Protein AF-A0A126Z740-F1 (afdb_monomer)

Mean predicted aligned error: 12.39 Å

Secondary structure (DSSP, 8-state):
--HHHHHHHHHHHHTSHHHHHHTT----HHHHHHHHH-HHHHHHHHHHHHHHTTPPPP----SS----------GGGGS---

Solvent-accessible surface area (backbone atoms only — not comparable to full-atom values): 5287 Å² total; per-residue (Å²): 142,64,74,71,55,56,55,52,50,51,59,56,32,52,75,39,71,72,43,21,53,75,71,71,47,92,71,54,72,66,57,41,51,53,38,72,71,33,65,69,59,40,54,50,52,51,51,54,52,31,56,76,68,72,44,78,78,79,84,71,85,57,94,69,74,83,76,72,77,61,77,80,73,58,78,69,73,73,77,70,69,129

Nearest PDB structures (foldseek):
  8dh9-assembly1_D  TM=4.192E-01  e=9.331E+00  Mus musculus

pLDDT: mean 75.29, std 17.66, range [39.56, 92.81]

Radius of gyration: 19.8 Å; Cα contacts (8 Å, |Δi|>4): 34; chains: 1; bounding box: 29×56×43 Å

Foldseek 3Di:
DPLVPLLVVLLVLLQDPVSCVVLVHDDDNVVSVVCSVDPVSSLVVSQVSCVVVVHDGRPPPPPPDPPPVPPCPPPVVVPPDD

Structure (mmCIF, N/CA/C/O backbone):
data_AF-A0A126Z740-F1
#
_entry.id   AF-A0A126Z740-F1
#
loop_
_atom_site.group_PDB
_atom_site.id
_atom_site.type_symbol
_atom_site.label_atom_id
_atom_site.label_alt_id
_atom_site.label_comp_id
_atom_site.label_asym_id
_atom_site.label_entity_id
_atom_site.label_seq_id
_atom_site.pdbx_PDB_ins_code
_atom_site.Cartn_x
_atom_site.Cartn_y
_atom_site.Cartn_z
_atom_site.occupancy
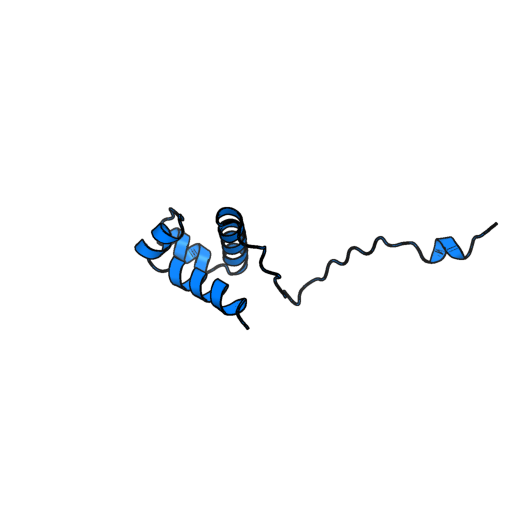_atom_site.B_iso_or_equiv
_atom_site.auth_seq_id
_atom_site.auth_comp_id
_atom_site.auth_asym_id
_atom_site.auth_atom_id
_atom_site.pdbx_PDB_model_num
ATOM 1 N N . MET A 1 1 ? -1.446 18.753 9.831 1.00 47.03 1 MET A N 1
ATOM 2 C CA . MET A 1 1 ? -0.368 17.742 9.934 1.00 47.03 1 MET A CA 1
ATOM 3 C C . MET A 1 1 ? -1.001 16.362 9.817 1.00 47.03 1 MET A C 1
ATOM 5 O O . MET A 1 1 ? -1.690 16.047 10.766 1.00 47.03 1 MET A O 1
ATOM 9 N N . THR A 1 2 ? -0.854 15.599 8.713 1.00 52.53 2 THR A N 1
ATOM 10 C CA . THR A 1 2 ? -1.146 14.125 8.681 1.00 52.53 2 THR A CA 1
ATOM 11 C C . THR A 1 2 ? -1.066 13.437 7.304 1.00 52.53 2 THR A C 1
ATOM 13 O O . THR A 1 2 ? -1.045 12.214 7.261 1.00 52.53 2 THR A O 1
ATOM 16 N N . LYS A 1 3 ? -0.980 14.143 6.165 1.00 55.12 3 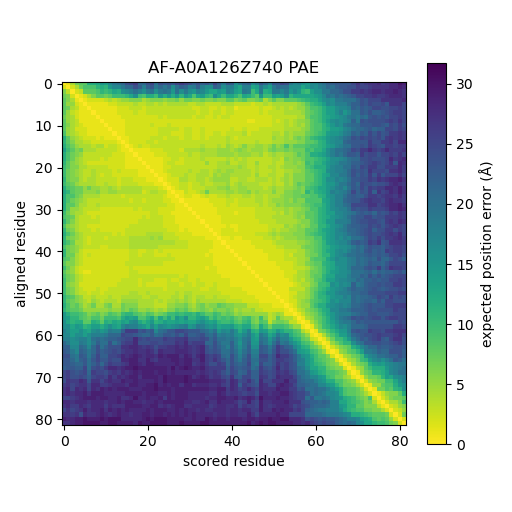LYS A N 1
ATOM 17 C CA . LYS A 1 3 ? -1.044 13.488 4.832 1.00 55.12 3 LYS A CA 1
ATOM 18 C C . LYS A 1 3 ? 0.197 12.646 4.480 1.00 55.12 3 LYS A C 1
ATOM 20 O O . LYS A 1 3 ? 0.054 11.552 3.941 1.00 55.12 3 LYS A O 1
ATOM 25 N N . SER A 1 4 ? 1.398 13.104 4.842 1.00 63.91 4 SER A N 1
ATOM 26 C CA . SER A 1 4 ? 2.647 12.354 4.613 1.00 63.91 4 SER A CA 1
ATOM 27 C C . SER A 1 4 ? 2.780 11.119 5.511 1.00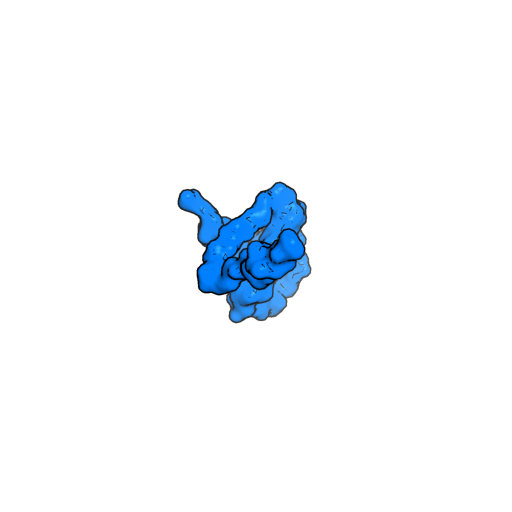 63.91 4 SER A C 1
ATOM 29 O O . SER A 1 4 ? 3.467 10.166 5.152 1.00 63.91 4 SER A O 1
ATOM 31 N N . PHE A 1 5 ? 2.098 11.107 6.661 1.00 78.00 5 PHE A N 1
ATOM 32 C CA . PHE A 1 5 ? 2.145 9.994 7.610 1.00 78.00 5 PHE A CA 1
ATOM 33 C C . PHE A 1 5 ? 1.346 8.782 7.116 1.00 78.00 5 PHE A C 1
ATOM 35 O O . PHE A 1 5 ? 1.812 7.653 7.237 1.00 78.00 5 PHE A O 1
ATOM 42 N N . GLU A 1 6 ? 0.176 8.999 6.506 1.00 83.31 6 GLU A N 1
ATOM 43 C CA . GLU A 1 6 ? -0.639 7.901 5.967 1.00 83.31 6 GLU A CA 1
ATOM 44 C C . GLU A 1 6 ? 0.046 7.182 4.801 1.00 83.31 6 GLU A C 1
ATOM 46 O O . GLU A 1 6 ? 0.073 5.953 4.767 1.00 83.31 6 GLU A O 1
ATOM 51 N N . PHE A 1 7 ? 0.672 7.933 3.888 1.00 84.88 7 PHE A N 1
ATOM 52 C CA . PHE A 1 7 ? 1.437 7.345 2.787 1.00 84.88 7 PHE A CA 1
ATOM 53 C C . PHE A 1 7 ? 2.658 6.563 3.293 1.00 84.88 7 PHE A C 1
ATOM 55 O O . PHE A 1 7 ? 2.898 5.435 2.861 1.00 84.88 7 PHE A O 1
ATOM 62 N N . ALA A 1 8 ? 3.401 7.115 4.259 1.00 86.69 8 ALA A N 1
ATOM 63 C CA . ALA A 1 8 ? 4.529 6.418 4.877 1.00 86.69 8 ALA A CA 1
ATOM 64 C C . ALA A 1 8 ? 4.088 5.130 5.595 1.00 86.69 8 ALA A C 1
ATOM 66 O O . ALA A 1 8 ? 4.740 4.091 5.467 1.00 86.69 8 ALA A O 1
ATOM 67 N N . ARG A 1 9 ? 2.949 5.170 6.296 1.00 87.75 9 ARG A N 1
ATOM 68 C CA . ARG A 1 9 ? 2.359 4.001 6.956 1.00 87.75 9 ARG A CA 1
ATOM 69 C C . ARG A 1 9 ? 1.940 2.935 5.946 1.00 87.75 9 ARG A C 1
ATOM 71 O O . ARG A 1 9 ? 2.276 1.770 6.139 1.00 87.75 9 ARG A O 1
ATOM 78 N N . PHE A 1 10 ? 1.279 3.324 4.858 1.00 88.94 10 PHE A N 1
ATOM 79 C CA . PHE A 1 10 ? 0.919 2.417 3.767 1.00 88.94 10 PHE A CA 1
ATOM 80 C C . PHE A 1 10 ? 2.159 1.737 3.166 1.00 88.94 10 PHE A C 1
ATOM 82 O O . PHE A 1 10 ? 2.207 0.511 3.047 1.00 88.94 10 PHE A O 1
ATOM 89 N N . ARG A 1 11 ? 3.212 2.516 2.883 1.00 90.94 11 ARG A N 1
ATOM 90 C CA . ARG A 1 11 ? 4.501 2.002 2.395 1.00 90.94 11 ARG A CA 1
ATOM 91 C C . ARG A 1 11 ? 5.123 0.997 3.367 1.00 90.94 11 ARG A C 1
ATOM 93 O O . ARG A 1 11 ? 5.630 -0.037 2.941 1.00 90.94 11 ARG A O 1
ATOM 100 N N . GLN A 1 12 ? 5.083 1.274 4.670 1.00 90.81 12 GLN A N 1
ATOM 101 C CA . GLN A 1 12 ? 5.590 0.351 5.686 1.00 90.81 12 GLN A CA 1
ATOM 102 C C . GLN A 1 12 ? 4.766 -0.942 5.732 1.00 90.81 12 GLN A C 1
ATOM 104 O O . GLN A 1 12 ? 5.341 -2.028 5.786 1.00 90.81 12 GLN A O 1
ATOM 109 N N . GLN A 1 13 ? 3.440 -0.830 5.638 1.00 90.81 13 GLN A N 1
ATOM 110 C CA . GLN A 1 13 ? 2.516 -1.962 5.655 1.00 90.81 13 GLN A CA 1
ATOM 111 C C . GLN A 1 13 ? 2.670 -2.887 4.440 1.00 90.81 13 GLN A C 1
ATOM 113 O O . GLN A 1 13 ? 2.494 -4.096 4.562 1.00 90.81 13 GLN A O 1
ATOM 118 N N . LEU A 1 14 ? 3.086 -2.366 3.284 1.00 89.94 14 LEU A N 1
ATOM 119 C CA . LEU A 1 14 ? 3.378 -3.200 2.115 1.00 89.94 14 LEU A CA 1
ATOM 120 C C . LEU A 1 14 ? 4.590 -4.125 2.304 1.00 89.94 14 LEU A C 1
ATOM 122 O O . LEU A 1 14 ? 4.677 -5.158 1.638 1.00 89.94 14 LEU A O 1
ATOM 126 N N . ARG A 1 15 ? 5.512 -3.813 3.226 1.00 88.69 15 ARG A N 1
ATOM 127 C CA . ARG A 1 15 ? 6.741 -4.602 3.418 1.00 88.69 15 ARG A CA 1
ATOM 128 C C . ARG A 1 15 ? 6.478 -5.998 3.970 1.00 88.69 15 ARG A C 1
ATOM 130 O O . ARG A 1 15 ? 7.221 -6.921 3.647 1.00 88.69 15 ARG A O 1
ATOM 137 N N . THR A 1 16 ? 5.431 -6.177 4.774 1.00 88.31 16 THR A N 1
ATOM 138 C CA . THR A 1 16 ? 5.162 -7.460 5.436 1.00 88.31 16 THR A CA 1
ATOM 139 C C . THR A 1 16 ? 3.875 -8.094 4.919 1.00 88.31 16 THR A C 1
ATOM 141 O O . THR A 1 16 ? 2.850 -7.435 4.756 1.00 88.31 16 THR A O 1
ATOM 144 N N . ARG A 1 17 ? 3.911 -9.408 4.674 1.00 85.06 17 ARG A N 1
ATOM 145 C CA . ARG A 1 17 ? 2.746 -10.183 4.221 1.00 85.06 17 ARG A CA 1
ATOM 146 C C . ARG A 1 17 ? 1.498 -10.015 5.107 1.00 85.06 17 ARG A C 1
ATOM 148 O O . ARG A 1 17 ? 0.444 -9.744 4.537 1.00 85.06 17 ARG A O 1
ATOM 155 N N . PRO A 1 18 ? 1.572 -10.122 6.451 1.00 87.19 18 PRO A N 1
ATOM 156 C CA . PRO A 1 18 ? 0.382 -9.953 7.287 1.00 87.19 18 PRO A CA 1
ATOM 157 C C . PRO A 1 18 ? -0.222 -8.548 7.165 1.00 87.19 18 PRO A C 1
ATOM 159 O O . PRO A 1 18 ? -1.439 -8.397 7.135 1.00 87.19 18 PRO A O 1
ATOM 162 N N . GLN A 1 19 ? 0.599 -7.507 7.023 1.00 89.75 19 GLN A N 1
ATOM 163 C CA . GLN A 1 19 ? 0.089 -6.145 6.865 1.00 89.75 19 GLN A CA 1
ATOM 164 C C . GLN A 1 19 ? -0.527 -5.907 5.480 1.00 89.75 19 GLN A C 1
ATOM 166 O O . GLN A 1 19 ? -1.540 -5.217 5.394 1.00 89.75 19 GLN A O 1
ATOM 171 N N . ARG A 1 20 ? -0.001 -6.526 4.414 1.00 90.50 20 ARG A N 1
ATOM 172 C CA . ARG A 1 20 ? -0.647 -6.511 3.087 1.00 90.50 20 ARG A CA 1
ATOM 173 C C . ARG A 1 20 ? -2.052 -7.107 3.122 1.00 90.50 20 ARG A C 1
ATOM 175 O O . ARG A 1 20 ? -2.984 -6.513 2.583 1.00 90.50 20 ARG A O 1
ATOM 182 N N . GLN A 1 21 ? -2.227 -8.213 3.841 1.00 87.75 21 GLN A N 1
ATOM 183 C CA . GLN A 1 21 ? -3.543 -8.824 4.036 1.00 87.75 21 GLN A CA 1
ATOM 184 C C . GLN A 1 21 ? -4.503 -7.899 4.798 1.00 87.75 21 GLN A C 1
ATOM 186 O O . GLN A 1 21 ? -5.654 -7.760 4.393 1.00 87.75 21 GLN A O 1
ATOM 191 N N . LEU A 1 22 ? -4.032 -7.180 5.827 1.00 87.06 22 LEU A N 1
ATOM 192 C CA . LEU A 1 22 ? -4.841 -6.168 6.529 1.00 87.06 22 LEU A CA 1
ATOM 193 C C . LEU A 1 22 ? -5.270 -5.005 5.617 1.00 87.06 22 LEU A C 1
ATOM 195 O O . LEU A 1 22 ? -6.333 -4.408 5.812 1.00 87.06 22 LEU A O 1
ATOM 199 N N . LEU A 1 23 ? -4.461 -4.681 4.606 1.00 85.94 23 LEU A N 1
ATOM 200 C CA . LEU A 1 23 ? -4.809 -3.697 3.582 1.00 85.94 23 LEU A CA 1
ATOM 201 C C . LEU A 1 23 ? -5.801 -4.237 2.539 1.00 85.94 23 LEU A C 1
ATOM 203 O O . LEU A 1 23 ? -6.345 -3.438 1.776 1.00 85.94 23 LEU A O 1
ATOM 207 N N . GLY A 1 24 ? -6.069 -5.547 2.525 1.00 87.75 24 GLY A N 1
ATOM 208 C CA . GLY A 1 24 ? -6.853 -6.214 1.483 1.00 87.75 24 GLY A CA 1
ATOM 209 C C . GLY A 1 24 ? -6.109 -6.291 0.149 1.00 87.75 24 GLY A C 1
ATOM 210 O O . GLY A 1 24 ? -6.737 -6.252 -0.905 1.00 87.75 24 GLY A O 1
ATOM 211 N N . ILE A 1 25 ? -4.774 -6.316 0.192 1.00 87.25 25 ILE A N 1
ATOM 212 C CA . ILE A 1 25 ? -3.908 -6.396 -0.983 1.00 87.25 25 ILE A CA 1
ATOM 213 C C . ILE A 1 25 ? -3.314 -7.801 -1.025 1.00 87.25 25 ILE A C 1
ATOM 215 O O . ILE A 1 25 ? -2.425 -8.132 -0.236 1.00 87.25 25 ILE A O 1
ATOM 219 N N . ASP A 1 26 ? -3.798 -8.614 -1.958 1.00 86.31 26 ASP A N 1
ATOM 220 C CA . ASP A 1 26 ? -3.233 -9.930 -2.234 1.00 86.31 26 ASP A CA 1
ATOM 221 C C . ASP A 1 26 ? -2.177 -9.797 -3.338 1.00 86.31 26 ASP A C 1
ATOM 223 O O . ASP A 1 26 ? -2.489 -9.699 -4.521 1.00 86.31 26 ASP A O 1
ATOM 227 N N . MET A 1 27 ? -0.913 -9.675 -2.929 1.00 89.31 27 MET A N 1
ATOM 228 C CA . MET A 1 27 ? 0.233 -9.651 -3.841 1.00 89.31 27 MET A CA 1
ATOM 229 C C . MET A 1 27 ? 1.427 -10.393 -3.245 1.00 89.31 27 MET A C 1
ATOM 231 O O . MET A 1 27 ? 1.612 -10.450 -2.016 1.00 89.31 27 MET A O 1
ATOM 235 N N . SER A 1 28 ? 2.261 -10.935 -4.133 1.00 90.69 28 SER A N 1
ATOM 236 C CA . SER A 1 28 ? 3.483 -11.636 -3.757 1.00 90.69 28 SER A CA 1
ATOM 237 C C . SER A 1 28 ? 4.490 -10.687 -3.088 1.00 90.69 28 SER A C 1
ATOM 239 O O . SER A 1 28 ? 4.389 -9.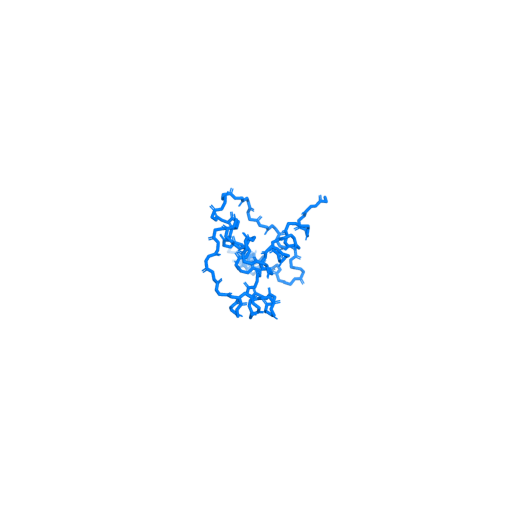460 -3.165 1.00 90.69 28 SER A O 1
ATOM 241 N N . GLN A 1 29 ? 5.466 -11.245 -2.368 1.00 88.19 29 GLN A N 1
ATOM 242 C CA . GLN A 1 29 ? 6.526 -10.430 -1.767 1.00 88.19 29 GLN A CA 1
ATOM 243 C C . GLN A 1 29 ? 7.411 -9.768 -2.829 1.00 88.19 29 GLN A C 1
ATOM 245 O O . GLN A 1 29 ? 7.835 -8.635 -2.628 1.00 88.19 29 GLN A O 1
ATOM 250 N N . ASP A 1 30 ? 7.654 -10.456 -3.942 1.00 91.50 30 ASP A N 1
ATOM 251 C CA . ASP A 1 30 ? 8.456 -9.958 -5.060 1.00 91.50 30 ASP A CA 1
ATOM 252 C C . ASP A 1 30 ? 7.770 -8.761 -5.742 1.00 91.50 30 ASP A C 1
ATOM 254 O O . ASP A 1 30 ? 8.382 -7.708 -5.915 1.00 91.50 30 ASP A O 1
ATOM 258 N N . ASP A 1 31 ? 6.459 -8.853 -5.992 1.00 91.00 31 ASP A N 1
ATOM 259 C CA . ASP A 1 31 ? 5.671 -7.740 -6.542 1.00 91.00 31 ASP A CA 1
ATOM 260 C C . ASP A 1 31 ? 5.587 -6.558 -5.576 1.00 91.00 31 ASP A C 1
ATOM 262 O O . ASP A 1 31 ? 5.702 -5.406 -5.991 1.00 91.00 31 ASP A O 1
ATOM 266 N N . ALA A 1 32 ? 5.456 -6.826 -4.273 1.00 91.31 32 ALA A N 1
ATOM 267 C CA . ALA A 1 32 ? 5.484 -5.775 -3.262 1.00 91.31 32 ALA A CA 1
ATOM 268 C C . ALA A 1 32 ? 6.832 -5.038 -3.249 1.00 91.31 32 ALA A C 1
ATOM 270 O O . ALA A 1 32 ? 6.860 -3.819 -3.104 1.00 91.31 32 ALA A O 1
ATOM 271 N N . LEU A 1 33 ? 7.952 -5.750 -3.415 1.00 90.94 33 LEU A N 1
ATOM 272 C CA . LEU A 1 33 ? 9.277 -5.134 -3.498 1.00 90.94 33 LEU A CA 1
ATOM 273 C C . LEU A 1 33 ? 9.452 -4.329 -4.788 1.00 90.94 33 LEU A C 1
ATOM 275 O O . LEU A 1 33 ? 9.967 -3.213 -4.715 1.00 90.94 33 LEU A O 1
ATOM 279 N N . ARG A 1 34 ? 8.969 -4.836 -5.932 1.00 92.81 34 ARG A N 1
ATOM 280 C CA . ARG A 1 34 ? 8.934 -4.070 -7.190 1.00 92.81 34 ARG A CA 1
ATOM 281 C C . ARG A 1 34 ? 8.133 -2.780 -7.029 1.00 92.81 34 ARG A C 1
ATOM 283 O O . ARG A 1 34 ? 8.639 -1.709 -7.346 1.00 92.81 34 ARG A O 1
ATOM 290 N N . LEU A 1 35 ? 6.933 -2.867 -6.456 1.00 92.25 35 LEU A N 1
ATOM 291 C CA . LEU A 1 35 ? 6.078 -1.709 -6.195 1.00 92.25 35 LEU A CA 1
ATOM 292 C C . LEU A 1 35 ? 6.735 -0.711 -5.230 1.00 92.25 35 LEU A C 1
ATOM 294 O O . LEU A 1 35 ? 6.629 0.492 -5.418 1.00 92.25 35 LEU A O 1
ATOM 298 N N . LEU A 1 36 ? 7.438 -1.188 -4.199 1.00 91.12 36 LEU A N 1
ATOM 299 C CA . LEU A 1 36 ? 8.166 -0.329 -3.257 1.00 91.12 36 LEU A CA 1
ATOM 300 C C . LEU A 1 36 ? 9.393 0.361 -3.875 1.00 91.12 36 LEU A C 1
ATOM 302 O O . LEU A 1 36 ? 9.862 1.354 -3.304 1.00 91.12 36 LEU A O 1
ATOM 306 N N . GLY A 1 37 ? 9.920 -0.181 -4.976 1.00 91.75 37 GLY A N 1
ATOM 307 C CA . GLY A 1 37 ? 11.014 0.389 -5.760 1.00 91.75 37 GLY A CA 1
ATOM 308 C C . GLY A 1 37 ? 10.566 1.456 -6.763 1.00 91.75 37 GLY A C 1
ATOM 309 O O . GLY A 1 37 ? 11.374 2.306 -7.124 1.00 91.75 37 GLY A O 1
ATOM 310 N N . ASP A 1 38 ? 9.291 1.455 -7.161 1.00 92.31 38 ASP A N 1
ATOM 311 C CA . ASP A 1 38 ? 8.707 2.431 -8.084 1.00 92.31 38 ASP A CA 1
ATOM 312 C C . ASP A 1 38 ? 7.761 3.387 -7.339 1.00 92.31 38 ASP A C 1
ATOM 314 O O . ASP A 1 38 ? 6.613 3.066 -7.020 1.00 92.31 38 ASP A O 1
ATOM 318 N N . GLU A 1 39 ? 8.247 4.594 -7.034 1.00 86.69 39 GLU A N 1
ATOM 319 C CA . GLU A 1 39 ? 7.468 5.562 -6.255 1.00 86.69 39 GLU A CA 1
ATOM 320 C C . GLU A 1 39 ? 6.193 6.028 -6.982 1.00 86.69 39 GLU A C 1
ATOM 322 O O . GLU A 1 39 ? 5.172 6.278 -6.329 1.00 86.69 39 GLU A O 1
ATOM 327 N N . ALA A 1 40 ? 6.210 6.110 -8.315 1.00 87.50 40 ALA A N 1
ATOM 328 C CA . ALA A 1 40 ? 5.044 6.519 -9.089 1.00 87.50 40 ALA A CA 1
ATOM 329 C C . ALA A 1 40 ? 3.945 5.450 -9.012 1.00 87.50 40 ALA A C 1
ATOM 331 O O . ALA A 1 40 ? 2.797 5.764 -8.678 1.00 87.50 40 ALA A O 1
ATOM 332 N N . ALA A 1 41 ? 4.305 4.182 -9.222 1.00 90.69 41 ALA A N 1
ATOM 333 C CA . ALA A 1 41 ? 3.387 3.056 -9.088 1.00 90.69 41 ALA A CA 1
ATOM 334 C C . ALA A 1 41 ? 2.847 2.926 -7.652 1.00 90.69 41 ALA A C 1
ATOM 336 O O . ALA A 1 41 ? 1.645 2.730 -7.450 1.00 90.69 41 ALA A O 1
ATOM 337 N N . LEU A 1 42 ? 3.696 3.129 -6.639 1.00 90.88 42 LEU A N 1
ATOM 338 C CA . LEU A 1 42 ? 3.296 3.091 -5.231 1.00 90.88 42 LEU A CA 1
ATOM 339 C C . LEU A 1 42 ? 2.241 4.155 -4.888 1.00 90.88 42 LEU A C 1
ATOM 341 O O . LEU A 1 42 ? 1.293 3.880 -4.146 1.00 90.88 42 LEU A O 1
ATOM 345 N N . ARG A 1 43 ? 2.377 5.372 -5.431 1.00 88.25 43 ARG A N 1
ATOM 346 C CA . ARG A 1 43 ? 1.382 6.445 -5.255 1.00 88.25 43 ARG A CA 1
ATOM 347 C C . ARG A 1 43 ? 0.055 6.108 -5.932 1.00 88.25 43 ARG A C 1
ATOM 349 O O . ARG A 1 43 ? -0.998 6.422 -5.372 1.00 88.25 43 ARG A O 1
ATOM 356 N N . VAL A 1 44 ? 0.087 5.464 -7.100 1.00 89.94 44 VAL A N 1
ATOM 357 C CA . VAL A 1 44 ? -1.123 4.995 -7.793 1.00 89.94 44 VAL A CA 1
ATOM 358 C C . VAL A 1 44 ? -1.845 3.934 -6.960 1.00 89.94 44 VAL A C 1
ATOM 360 O O . VAL A 1 44 ? -3.040 4.092 -6.698 1.00 89.94 44 VAL A O 1
ATOM 363 N N . GLU A 1 45 ? -1.133 2.919 -6.459 1.00 90.50 45 GLU A N 1
ATOM 364 C CA . GLU A 1 45 ? -1.746 1.871 -5.626 1.00 90.50 45 GLU A CA 1
ATOM 365 C C . GLU A 1 45 ? -2.288 2.443 -4.309 1.00 90.50 45 GLU A C 1
ATOM 367 O O . GLU A 1 45 ? -3.388 2.093 -3.884 1.00 90.50 45 GLU A O 1
ATOM 372 N N . T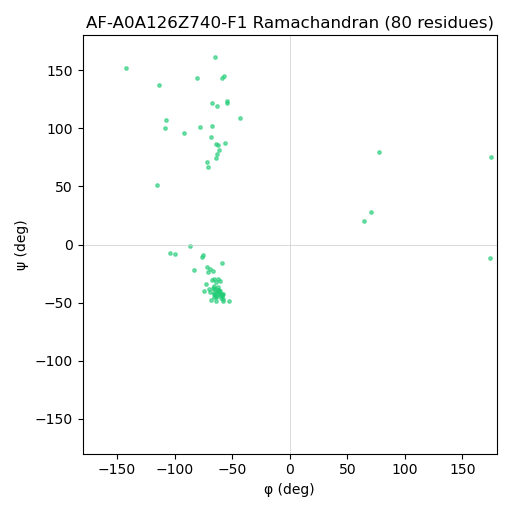YR A 1 46 ? -1.585 3.397 -3.692 1.00 89.50 46 TYR A N 1
ATOM 373 C CA . TYR A 1 46 ? -2.078 4.096 -2.504 1.00 89.50 46 TYR A CA 1
ATOM 374 C C . TYR A 1 46 ? -3.406 4.825 -2.761 1.00 89.50 46 TYR A C 1
ATOM 376 O O . TYR A 1 46 ? -4.337 4.732 -1.957 1.00 89.50 46 TYR A O 1
ATOM 384 N N . ARG A 1 47 ? -3.536 5.529 -3.895 1.00 88.12 47 ARG A N 1
ATOM 385 C CA . ARG A 1 47 ? -4.796 6.187 -4.285 1.00 88.12 47 ARG A CA 1
ATOM 386 C C . ARG A 1 47 ? -5.906 5.164 -4.517 1.00 88.12 47 ARG A C 1
ATOM 388 O O . ARG A 1 47 ? -7.017 5.359 -4.024 1.00 88.12 47 ARG A O 1
ATOM 395 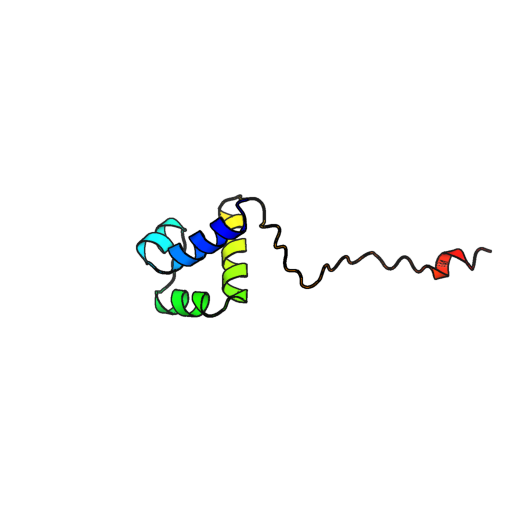N N . ALA A 1 48 ? -5.607 4.066 -5.210 1.00 89.00 48 ALA A N 1
ATOM 396 C CA . ALA A 1 48 ? -6.562 2.985 -5.436 1.00 89.00 48 ALA A CA 1
ATOM 397 C C . ALA A 1 48 ? -7.046 2.377 -4.109 1.00 89.00 48 ALA A C 1
ATOM 399 O O . ALA A 1 48 ? -8.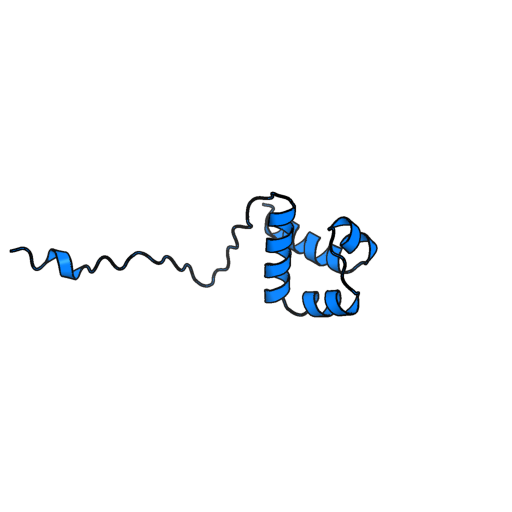249 2.238 -3.892 1.00 89.00 48 ALA A O 1
ATOM 400 N N . TRP A 1 49 ? -6.127 2.099 -3.184 1.00 89.44 49 TRP A N 1
ATOM 401 C CA . TRP A 1 49 ? -6.443 1.612 -1.844 1.00 89.44 49 TRP A CA 1
ATOM 402 C C . TRP A 1 49 ? -7.339 2.587 -1.062 1.00 89.44 49 TRP A C 1
ATOM 404 O O . TRP A 1 49 ? -8.337 2.163 -0.477 1.00 89.44 49 TRP A O 1
ATOM 414 N N . ARG A 1 50 ? -7.063 3.898 -1.105 1.00 88.38 50 ARG A N 1
ATOM 415 C CA . ARG A 1 50 ? -7.921 4.907 -0.455 1.00 88.38 50 ARG A CA 1
ATOM 416 C C . ARG A 1 50 ? -9.335 4.930 -1.021 1.00 88.38 50 ARG A C 1
ATOM 418 O O . ARG A 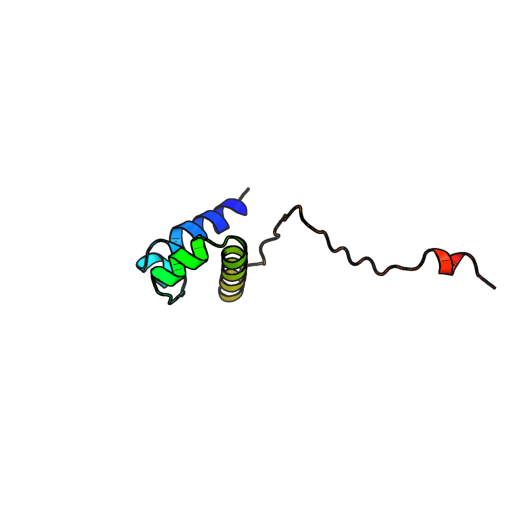1 50 ? -10.284 4.961 -0.238 1.00 88.38 50 ARG A O 1
ATOM 425 N N . ARG A 1 51 ? -9.479 4.839 -2.348 1.00 87.31 51 ARG A N 1
ATOM 426 C CA . ARG A 1 51 ? -10.792 4.734 -3.008 1.00 87.31 51 ARG A CA 1
ATOM 427 C C . ARG A 1 51 ? -11.552 3.491 -2.538 1.00 87.31 51 ARG A C 1
ATOM 429 O O . ARG A 1 51 ? -12.721 3.607 -2.189 1.00 87.31 51 ARG A O 1
ATOM 436 N N . ARG A 1 52 ? -10.885 2.331 -2.423 1.00 85.56 52 ARG A N 1
ATOM 437 C CA . ARG A 1 52 ? -11.490 1.092 -1.878 1.00 85.56 52 ARG A CA 1
ATOM 438 C C . ARG A 1 52 ? -11.961 1.253 -0.426 1.00 85.56 52 ARG A C 1
ATOM 440 O O . ARG A 1 52 ? -12.931 0.620 -0.028 1.00 85.56 52 ARG A O 1
ATOM 447 N N . LYS A 1 53 ? -11.286 2.088 0.370 1.00 84.38 53 LYS A N 1
ATOM 448 C CA . LYS A 1 53 ? -11.650 2.385 1.768 1.00 84.38 53 LYS A CA 1
ATOM 449 C C . LYS A 1 53 ? -12.673 3.520 1.918 1.00 84.38 53 LYS A C 1
ATOM 451 O O . LYS A 1 53 ? -13.026 3.840 3.048 1.00 84.38 53 LYS A O 1
ATOM 456 N N . GLY A 1 54 ? -13.124 4.141 0.824 1.00 84.50 54 GLY A N 1
ATOM 457 C CA . GLY A 1 54 ? -14.010 5.310 0.875 1.00 84.50 54 GLY A CA 1
ATOM 458 C C . GLY A 1 54 ? -13.356 6.542 1.512 1.00 84.50 54 GLY A C 1
ATOM 459 O O . GLY A 1 54 ? -14.049 7.436 1.990 1.00 84.50 54 GLY A O 1
ATOM 460 N N . LEU A 1 55 ? -12.021 6.583 1.557 1.00 81.56 55 LEU A N 1
ATOM 461 C CA . LEU A 1 55 ? -11.282 7.718 2.099 1.00 81.56 55 LEU A CA 1
ATOM 462 C C . LEU A 1 55 ? -11.198 8.825 1.039 1.00 81.56 55 LEU A C 1
ATOM 464 O O . LEU A 1 55 ? -11.009 8.514 -0.141 1.00 81.56 55 LEU A O 1
ATOM 468 N N . PRO A 1 56 ? -11.272 10.110 1.436 1.00 76.31 56 PRO A N 1
ATOM 469 C CA . PRO A 1 56 ? -11.124 11.222 0.502 1.00 76.31 56 PRO A CA 1
ATOM 470 C C . PRO A 1 56 ? -9.782 11.127 -0.223 1.00 76.31 56 PRO A C 1
ATOM 472 O O . PRO A 1 56 ? -8.793 10.679 0.360 1.00 76.31 56 PRO A O 1
ATOM 475 N N . GLU A 1 57 ? -9.724 11.531 -1.493 1.00 66.56 57 GLU A N 1
ATOM 476 C CA . GLU A 1 57 ? -8.474 11.435 -2.246 1.00 66.56 57 GLU A CA 1
ATOM 477 C C . GLU A 1 57 ? -7.355 12.232 -1.558 1.00 66.56 57 GLU A C 1
ATOM 479 O O . GLU A 1 57 ? -7.592 13.293 -0.966 1.00 66.56 57 GLU A O 1
ATOM 484 N N . PRO A 1 58 ? -6.109 11.724 -1.585 1.00 63.84 58 PRO A N 1
ATOM 485 C CA . PRO A 1 58 ? -4.995 12.516 -1.113 1.00 63.84 58 PRO A CA 1
ATOM 486 C C . PRO A 1 58 ? -4.901 13.732 -2.023 1.00 63.84 58 PRO A C 1
ATOM 488 O O . PRO A 1 58 ? -4.673 13.589 -3.221 1.00 63.84 58 PRO A O 1
ATOM 491 N N . VAL A 1 59 ? -5.050 14.924 -1.445 1.00 59.88 59 VAL A N 1
ATOM 492 C CA . VAL A 1 59 ? -4.570 16.154 -2.074 1.00 59.88 59 VAL A CA 1
ATOM 493 C C . VAL A 1 59 ? -3.054 15.995 -2.150 1.00 59.88 59 VAL A C 1
ATOM 495 O O . VAL A 1 59 ? -2.345 16.279 -1.184 1.00 59.88 59 VAL A O 1
ATOM 498 N N . CYS A 1 60 ? -2.583 15.368 -3.225 1.00 51.56 60 CYS A N 1
ATOM 499 C CA . CYS A 1 60 ? -1.176 15.287 -3.546 1.00 51.56 60 CYS A CA 1
ATOM 500 C C . CYS A 1 60 ? -0.757 16.707 -3.899 1.00 51.56 60 CYS A C 1
ATOM 502 O O . CYS A 1 60 ? -1.040 17.177 -4.995 1.00 51.56 60 CYS A O 1
ATOM 504 N N . ASP A 1 61 ? -0.103 17.376 -2.955 1.00 46.31 61 ASP A N 1
ATOM 505 C CA . ASP A 1 61 ? 0.781 18.493 -3.263 1.00 46.31 61 ASP A CA 1
ATOM 506 C C . ASP A 1 61 ? 2.026 17.883 -3.930 1.00 46.31 61 ASP A C 1
ATOM 508 O O . ASP A 1 61 ? 3.077 17.685 -3.325 1.00 46.31 61 ASP A O 1
ATOM 512 N N . ASP A 1 62 ? 1.842 17.406 -5.159 1.00 46.72 62 ASP A N 1
ATOM 513 C CA . ASP A 1 62 ? 2.939 17.297 -6.101 1.00 46.72 62 ASP A CA 1
ATOM 514 C C . ASP A 1 62 ? 3.128 18.729 -6.594 1.00 46.72 62 ASP A C 1
ATOM 516 O O . ASP A 1 62 ? 2.340 19.243 -7.392 1.00 46.72 62 ASP A O 1
ATOM 520 N N . ALA A 1 63 ? 4.130 19.420 -6.056 1.00 51.56 63 ALA A N 1
ATOM 521 C CA . ALA A 1 63 ? 4.704 20.579 -6.717 1.00 51.56 63 ALA A CA 1
ATOM 522 C C . ALA A 1 63 ? 5.285 20.090 -8.057 1.00 51.56 63 ALA A C 1
ATOM 524 O O . ALA A 1 63 ? 6.460 19.759 -8.170 1.00 51.56 63 ALA A O 1
ATOM 525 N N . GLY A 1 64 ? 4.404 19.956 -9.045 1.00 48.72 64 GLY A N 1
ATOM 526 C CA . GLY A 1 64 ? 4.645 19.255 -10.295 1.00 48.72 64 GLY A CA 1
ATOM 527 C C . GLY A 1 64 ? 3.358 19.219 -11.107 1.00 48.72 64 GLY A C 1
ATOM 528 O O . GLY A 1 64 ? 2.677 18.205 -11.177 1.00 48.72 64 GLY A O 1
ATOM 529 N N . THR A 1 65 ? 3.020 20.365 -11.698 1.00 43.53 65 THR A N 1
ATOM 530 C CA . THR A 1 65 ? 1.886 20.549 -12.615 1.00 43.53 65 THR A CA 1
ATOM 531 C C . THR A 1 65 ? 0.528 20.647 -11.922 1.00 43.53 65 THR A C 1
ATOM 533 O O . THR A 1 65 ? -0.338 19.778 -12.004 1.00 43.53 65 THR A O 1
ATOM 536 N N . GLY A 1 66 ? 0.268 21.842 -11.391 1.00 39.56 66 GLY A N 1
ATOM 537 C CA . GLY A 1 66 ? -1.057 22.424 -11.533 1.00 39.56 66 GLY A CA 1
ATOM 538 C C . GLY A 1 66 ? -1.404 22.497 -13.020 1.00 39.56 66 GLY A C 1
ATOM 539 O O . GLY A 1 66 ? -1.193 23.523 -13.659 1.00 39.56 66 GLY A O 1
ATOM 540 N N . ALA A 1 67 ? -1.980 21.430 -13.573 1.00 42.94 67 ALA A N 1
ATOM 541 C CA . ALA A 1 67 ? -2.868 21.545 -14.715 1.00 42.94 67 ALA A CA 1
ATOM 542 C C . ALA A 1 67 ? -4.159 22.191 -14.200 1.00 42.94 67 ALA A C 1
ATOM 544 O O . ALA A 1 67 ? -5.230 21.593 -14.182 1.00 42.94 67 ALA A O 1
ATOM 545 N N . GLN A 1 68 ? -4.052 23.459 -13.794 1.00 47.16 68 GLN A N 1
ATOM 546 C CA . GLN A 1 68 ? -5.123 24.390 -14.068 1.00 47.16 68 GLN A CA 1
ATOM 547 C C . GLN A 1 68 ? -5.184 24.456 -15.593 1.00 47.16 68 GLN A C 1
ATOM 549 O O . GLN A 1 68 ? -4.562 25.305 -16.226 1.00 47.16 68 GLN A O 1
ATOM 554 N N . GLN A 1 69 ? -5.913 23.520 -16.202 1.00 47.12 69 GLN A N 1
ATOM 555 C CA . GLN A 1 69 ? -6.599 23.805 -17.449 1.00 47.12 69 GLN A CA 1
ATOM 556 C C . GLN A 1 69 ? -7.629 24.885 -17.113 1.00 47.12 69 GLN A C 1
ATOM 558 O O . GLN A 1 69 ? -8.822 24.635 -16.986 1.00 47.12 69 GLN A O 1
ATOM 563 N N . THR A 1 70 ? -7.150 26.112 -16.915 1.00 50.56 70 THR A N 1
ATOM 564 C CA . THR A 1 70 ? -7.958 27.278 -17.198 1.00 50.56 70 THR A CA 1
ATOM 565 C C . THR A 1 70 ? -8.397 27.098 -18.647 1.00 50.56 70 THR A C 1
ATOM 567 O O . THR A 1 70 ? -7.541 26.894 -19.520 1.00 50.56 70 THR A O 1
ATOM 570 N N . PRO A 1 71 ? -9.707 27.096 -18.953 1.00 46.81 71 PRO A N 1
ATOM 571 C CA . PRO A 1 71 ? -10.105 27.247 -20.336 1.00 46.81 71 PRO A CA 1
ATOM 572 C C . PRO A 1 71 ? -9.418 28.526 -20.793 1.00 46.81 71 PRO A C 1
ATOM 574 O O . PRO A 1 71 ? -9.565 29.574 -20.158 1.00 46.81 71 PRO A O 1
ATOM 577 N N . LYS A 1 72 ? -8.589 28.411 -21.831 1.00 57.03 72 LYS A N 1
ATOM 578 C CA . LYS A 1 72 ? -7.959 29.537 -22.507 1.00 57.03 72 LYS A CA 1
ATOM 579 C C . LYS A 1 72 ? -9.103 30.357 -23.100 1.00 57.03 72 LYS A C 1
ATOM 581 O O . LYS A 1 72 ? -9.421 30.220 -24.272 1.00 57.03 72 LYS A O 1
ATOM 586 N N . ARG A 1 73 ? -9.796 31.145 -22.269 1.00 54.38 73 ARG A N 1
ATOM 587 C CA . ARG A 1 73 ? -10.689 32.207 -22.711 1.00 54.38 73 ARG A CA 1
ATOM 588 C C . ARG A 1 73 ? -9.749 33.224 -23.312 1.00 54.38 73 ARG A C 1
ATOM 590 O O . ARG A 1 73 ? -9.101 33.998 -22.615 1.00 54.38 73 ARG A O 1
ATOM 597 N N . THR A 1 74 ? -9.580 33.055 -24.610 1.00 60.88 74 THR A N 1
ATOM 598 C CA . THR A 1 74 ? -8.780 33.843 -25.516 1.00 60.88 74 THR A CA 1
ATOM 599 C C . THR A 1 74 ? -9.005 35.311 -25.182 1.00 60.88 74 THR A C 1
ATOM 601 O O . THR A 1 74 ? -10.082 35.852 -25.411 1.00 60.88 74 THR A O 1
ATOM 604 N N . LEU A 1 75 ? -7.993 35.960 -24.604 1.00 52.25 75 LEU A N 1
ATOM 605 C CA . LEU A 1 75 ? -8.017 37.394 -24.298 1.00 52.25 75 LEU A CA 1
ATOM 606 C C . LEU A 1 75 ? -8.226 38.239 -25.578 1.00 52.25 75 LEU A C 1
ATOM 608 O O . LEU A 1 75 ? -8.634 39.392 -25.500 1.00 52.25 75 LEU A O 1
ATOM 612 N N . TRP A 1 76 ? -8.021 37.642 -26.756 1.00 54.41 76 TRP A N 1
ATOM 613 C CA . TRP A 1 76 ? -8.279 38.242 -28.066 1.00 54.41 76 TRP A CA 1
ATOM 614 C C . TRP A 1 76 ? -9.769 38.399 -28.422 1.00 54.41 76 TRP A C 1
ATOM 616 O O . TRP A 1 76 ? -10.095 39.254 -29.241 1.00 54.41 76 TRP A O 1
ATOM 626 N N . ASP A 1 77 ? -10.681 37.665 -27.775 1.00 56.97 77 ASP A N 1
ATOM 627 C CA . ASP A 1 77 ? -12.125 37.699 -28.085 1.00 56.97 77 ASP A CA 1
ATOM 628 C C . ASP A 1 77 ? -12.828 38.968 -27.556 1.00 56.97 77 ASP A C 1
ATOM 630 O O . ASP A 1 77 ? -13.976 39.248 -27.879 1.00 56.97 77 ASP A O 1
ATOM 634 N N . ARG A 1 78 ? -12.133 39.783 -26.743 1.00 54.44 78 ARG A N 1
ATOM 635 C CA . ARG A 1 78 ? -12.684 41.022 -26.161 1.00 54.44 78 ARG A CA 1
ATOM 636 C C . ARG A 1 78 ? -12.275 42.304 -26.894 1.00 54.44 78 ARG A C 1
ATOM 638 O O . ARG A 1 78 ? -12.787 43.365 -26.556 1.00 54.44 78 ARG A O 1
ATOM 645 N N . LEU A 1 79 ? -11.359 42.224 -27.863 1.00 57.47 79 LEU A N 1
ATOM 646 C CA . LEU A 1 79 ? -10.854 43.393 -28.604 1.00 57.47 79 LEU A CA 1
ATOM 647 C C . LEU A 1 79 ? -11.427 43.523 -30.020 1.00 57.47 79 LEU A C 1
ATOM 649 O O . LEU A 1 79 ? -11.228 44.549 -30.658 1.00 57.47 79 LEU A O 1
ATOM 653 N N . THR A 1 80 ? -12.173 42.527 -30.498 1.00 63.16 80 THR A N 1
ATOM 654 C CA . THR A 1 80 ? -12.912 42.592 -31.769 1.00 63.16 80 THR A CA 1
ATOM 655 C C . THR A 1 80 ? -14.415 42.525 -31.507 1.00 63.16 80 THR A C 1
ATOM 657 O O . THR A 1 80 ? -15.154 41.727 -32.072 1.00 63.16 80 THR A O 1
ATOM 660 N N . GLY A 1 81 ? -14.863 43.394 -30.598 1.00 58.06 81 GLY A N 1
ATOM 661 C CA . GLY A 1 81 ? -16.256 43.804 -30.527 1.00 58.06 81 GLY A CA 1
ATOM 662 C C . GLY A 1 81 ? -16.588 44.627 -31.766 1.00 58.06 81 GLY A C 1
ATOM 663 O O . GLY A 1 81 ? -15.919 45.616 -32.061 1.00 58.06 81 GLY A O 1
ATOM 664 N N . ARG A 1 82 ? -17.586 44.145 -32.493 1.00 47.69 82 ARG A N 1
ATOM 665 C CA . ARG A 1 82 ? -18.363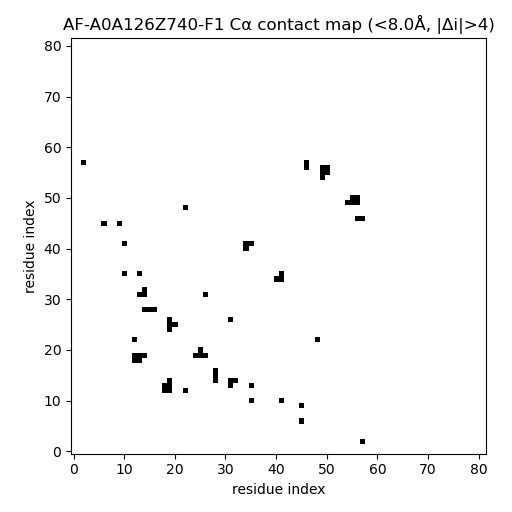 44.896 -33.472 1.00 47.69 82 ARG A CA 1
ATOM 666 C C . ARG A 1 82 ? -18.905 46.197 -32.881 1.00 47.69 82 ARG A C 1
ATOM 668 O O . ARG A 1 82 ? -19.237 46.180 -31.673 1.00 47.69 82 ARG A O 1
#

Sequence (82 aa):
MTKSFEFARFRQQLRTRPQRQLLGIDMSQDDALRLLGDEAALRVEYRAWRRRKGLPEPVCDDAGTGAQQTPKRTLWDRLTGR